Protein AF-A0A8T4V0B9-F1 (afdb_monomer)

Structure (mmCIF, N/CA/C/O backbone):
data_AF-A0A8T4V0B9-F1
#
_entry.id   AF-A0A8T4V0B9-F1
#
loop_
_atom_site.group_PDB
_atom_site.id
_atom_site.type_symbol
_atom_site.label_atom_id
_atom_site.label_alt_id
_atom_site.label_comp_id
_atom_site.label_asym_id
_atom_site.label_entity_id
_atom_site.label_seq_id
_atom_site.pdbx_PDB_ins_code
_atom_site.Cartn_x
_atom_site.Cartn_y
_atom_site.Cartn_z
_atom_site.occupancy
_atom_site.B_iso_or_equiv
_atom_site.auth_seq_id
_atom_site.auth_comp_id
_atom_site.auth_asym_id
_atom_site.auth_atom_id
_atom_site.pdbx_PDB_model_num
ATOM 1 N N . MET A 1 1 ? 8.157 25.987 -4.748 1.00 30.02 1 MET A N 1
ATOM 2 C CA . MET A 1 1 ? 7.831 25.533 -3.379 1.00 30.02 1 MET A CA 1
ATOM 3 C C . MET A 1 1 ? 6.946 24.318 -3.514 1.00 30.02 1 MET A C 1
ATOM 5 O O . MET A 1 1 ? 5.887 24.453 -4.107 1.00 30.02 1 MET A O 1
ATOM 9 N N . THR A 1 2 ? 7.373 23.152 -3.042 1.00 24.55 2 THR A N 1
ATOM 10 C CA . THR A 1 2 ? 6.501 21.973 -3.01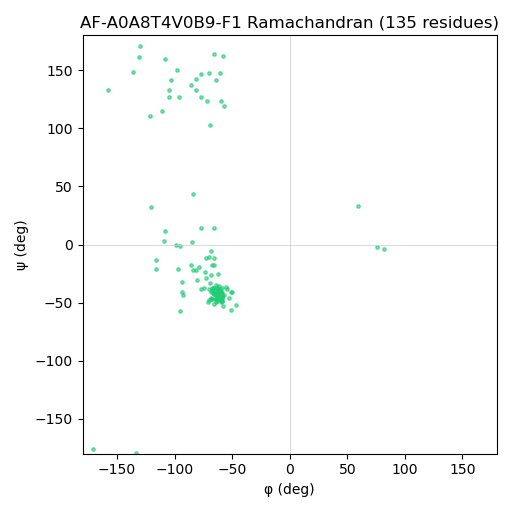1 1.00 24.55 2 THR A CA 1
ATOM 11 C C . THR A 1 2 ? 6.393 21.507 -1.562 1.00 24.55 2 THR A C 1
ATOM 13 O O . THR A 1 2 ? 7.400 21.076 -0.997 1.00 24.55 2 THR A O 1
ATOM 16 N N . PRO A 1 3 ? 5.226 21.652 -0.910 1.00 27.41 3 PRO A N 1
ATOM 17 C CA . PRO A 1 3 ? 4.993 21.006 0.369 1.00 27.41 3 PRO A CA 1
ATOM 18 C C . PRO A 1 3 ? 4.892 19.504 0.086 1.00 27.41 3 PRO A C 1
ATOM 20 O O . PRO A 1 3 ? 3.933 19.024 -0.510 1.00 27.41 3 PRO A O 1
ATOM 23 N N . TRP A 1 4 ? 5.968 18.791 0.403 1.00 45.03 4 TRP A N 1
ATOM 24 C CA . TRP A 1 4 ? 6.064 17.340 0.310 1.00 45.03 4 TRP A CA 1
ATOM 25 C C . TRP A 1 4 ? 5.322 16.710 1.490 1.00 45.03 4 TRP A C 1
ATOM 27 O O . TRP A 1 4 ? 5.659 17.008 2.632 1.00 45.03 4 TRP A O 1
ATOM 37 N N . ILE A 1 5 ? 4.393 15.795 1.217 1.00 40.59 5 ILE A N 1
ATOM 38 C CA . ILE A 1 5 ? 3.874 14.840 2.206 1.00 40.59 5 ILE A CA 1
ATOM 39 C C . ILE A 1 5 ? 4.519 13.477 1.874 1.00 40.59 5 ILE A C 1
ATOM 41 O O . ILE A 1 5 ? 4.589 13.084 0.710 1.00 40.59 5 ILE A O 1
ATOM 45 N N . GLN A 1 6 ? 5.145 12.863 2.885 1.00 49.59 6 GLN A N 1
ATOM 46 C CA . GLN A 1 6 ? 6.055 11.694 2.885 1.00 49.59 6 GLN A CA 1
ATOM 47 C C . GLN A 1 6 ? 5.434 10.405 2.275 1.00 49.59 6 GLN A C 1
ATOM 49 O O . GLN A 1 6 ? 4.225 10.321 2.151 1.00 49.59 6 GLN A O 1
ATOM 54 N N . GLY A 1 7 ? 6.164 9.352 1.866 1.00 57.22 7 GLY A N 1
ATOM 55 C CA . GLY A 1 7 ? 7.481 8.900 2.309 1.00 57.22 7 GLY A CA 1
ATOM 56 C C . GLY A 1 7 ? 8.109 7.775 1.460 1.00 57.22 7 GLY A C 1
ATOM 57 O O . GLY A 1 7 ? 7.631 7.374 0.403 1.00 57.22 7 GLY A O 1
ATOM 58 N N . ASN A 1 8 ? 9.275 7.320 1.920 1.00 58.50 8 ASN A N 1
ATOM 59 C CA . ASN A 1 8 ? 10.102 6.257 1.328 1.00 58.50 8 ASN A CA 1
ATOM 60 C C . ASN A 1 8 ? 9.506 4.847 1.528 1.00 58.50 8 ASN A C 1
ATOM 62 O O . ASN A 1 8 ? 9.968 3.873 0.942 1.00 58.50 8 ASN A O 1
ATOM 66 N N . ASP A 1 9 ? 8.494 4.743 2.378 1.00 65.88 9 ASP A N 1
ATOM 67 C CA . ASP A 1 9 ? 7.820 3.531 2.819 1.00 65.88 9 ASP A CA 1
ATOM 68 C C . ASP A 1 9 ? 6.840 2.962 1.795 1.00 65.88 9 ASP A C 1
ATOM 70 O O . ASP A 1 9 ? 6.812 1.744 1.612 1.00 65.88 9 ASP A O 1
ATOM 74 N N . GLY A 1 10 ? 6.098 3.815 1.084 1.00 71.88 10 GLY A N 1
ATOM 75 C CA . GLY A 1 10 ? 5.181 3.402 0.016 1.00 71.88 10 GLY A CA 1
ATOM 76 C C . GLY A 1 10 ? 5.841 2.482 -1.022 1.00 71.88 10 GLY A C 1
ATOM 77 O O . GLY A 1 10 ? 5.388 1.346 -1.172 1.00 71.88 10 GLY A O 1
ATOM 78 N N . PRO A 1 11 ? 6.953 2.902 -1.663 1.00 74.75 11 PRO A N 1
ATOM 79 C CA . PRO A 1 11 ? 7.692 2.079 -2.620 1.00 74.75 11 PRO A CA 1
ATOM 80 C C . PRO A 1 11 ? 8.077 0.702 -2.075 1.00 74.75 11 PRO A C 1
ATOM 82 O O . PRO A 1 11 ? 7.838 -0.308 -2.728 1.00 74.75 11 PRO A O 1
ATOM 85 N N . GLY A 1 12 ? 8.598 0.630 -0.846 1.00 75.19 12 GLY A N 1
ATOM 86 C CA . GLY A 1 12 ? 9.029 -0.641 -0.260 1.00 75.19 12 GLY A CA 1
ATOM 87 C C . GLY A 1 12 ? 7.872 -1.576 0.098 1.00 75.19 12 GLY A C 1
ATOM 88 O O . GLY A 1 12 ? 7.974 -2.782 -0.114 1.00 75.19 12 GLY A O 1
ATOM 89 N N . ASN A 1 13 ? 6.759 -1.045 0.609 1.00 78.88 13 ASN A N 1
ATOM 90 C CA . ASN A 1 13 ? 5.558 -1.846 0.864 1.00 78.88 13 ASN A CA 1
ATOM 91 C C . ASN A 1 13 ? 4.899 -2.298 -0.447 1.00 78.88 13 ASN A C 1
ATOM 93 O O . ASN A 1 13 ? 4.322 -3.378 -0.507 1.00 78.88 13 ASN A O 1
ATOM 97 N N . TYR A 1 14 ? 4.975 -1.495 -1.504 1.00 81.88 14 TYR A N 1
ATOM 98 C CA . TYR A 1 14 ? 4.340 -1.801 -2.780 1.00 81.88 14 TYR A CA 1
ATOM 99 C C . TYR A 1 14 ? 5.136 -2.778 -3.657 1.00 81.88 14 TYR A C 1
ATOM 101 O O . TYR A 1 14 ? 4.536 -3.577 -4.373 1.00 81.88 14 TYR A O 1
ATOM 109 N N . SER A 1 15 ? 6.467 -2.773 -3.544 1.00 82.62 15 SER A N 1
ATOM 110 C CA . SER A 1 15 ? 7.381 -3.593 -4.358 1.00 82.62 15 SER A CA 1
ATOM 111 C C . SER A 1 15 ? 7.003 -5.081 -4.376 1.00 82.62 15 SER A C 1
ATOM 113 O O . SER A 1 15 ? 6.980 -5.701 -5.430 1.00 82.62 15 SER A O 1
ATOM 115 N N . TYR A 1 16 ? 6.598 -5.650 -3.232 1.00 84.00 16 TYR A N 1
ATOM 116 C CA . TYR A 1 16 ? 6.151 -7.050 -3.155 1.00 84.00 16 TYR A CA 1
ATOM 117 C C . TYR A 1 16 ? 4.958 -7.366 -4.065 1.00 84.00 16 TYR A C 1
ATOM 119 O O . TYR A 1 16 ? 4.891 -8.454 -4.625 1.00 84.00 16 TYR A O 1
ATOM 127 N N . LEU A 1 17 ? 4.004 -6.439 -4.201 1.00 84.62 17 LEU A N 1
ATOM 128 C CA . LEU A 1 17 ? 2.836 -6.633 -5.060 1.00 84.62 17 LEU A CA 1
ATOM 129 C C . LEU A 1 17 ? 3.231 -6.587 -6.529 1.00 84.62 17 LEU A C 1
ATOM 131 O O . LEU A 1 17 ? 2.852 -7.465 -7.300 1.00 84.62 17 LEU A O 1
ATOM 135 N N . ARG A 1 18 ? 3.984 -5.559 -6.922 1.00 85.94 18 ARG A N 1
ATOM 136 C CA . ARG A 1 18 ? 4.362 -5.396 -8.320 1.00 85.94 18 ARG A CA 1
ATOM 137 C C . ARG A 1 18 ? 5.290 -6.531 -8.766 1.00 85.94 18 ARG A C 1
ATOM 139 O O . ARG A 1 18 ? 4.942 -7.184 -9.748 1.00 85.94 18 ARG A O 1
ATOM 146 N N . SER A 1 19 ? 6.377 -6.823 -8.045 1.00 84.25 19 SER A N 1
ATOM 147 C CA . SER A 1 19 ? 7.288 -7.920 -8.412 1.00 84.25 19 SER A CA 1
ATOM 148 C C . SER A 1 19 ? 6.549 -9.260 -8.498 1.00 84.25 19 SER A C 1
ATOM 150 O O . SER A 1 19 ? 6.668 -9.960 -9.497 1.00 84.25 19 SER A O 1
ATOM 152 N N . ALA A 1 20 ? 5.664 -9.585 -7.546 1.00 84.75 20 ALA A N 1
ATOM 153 C CA . ALA A 1 20 ? 4.947 -10.863 -7.574 1.00 84.75 20 ALA A CA 1
ATOM 154 C C . ALA A 1 20 ? 3.936 -10.992 -8.733 1.00 84.75 20 ALA A C 1
ATOM 156 O O . ALA A 1 20 ? 3.807 -12.069 -9.317 1.00 84.75 20 ALA A O 1
ATOM 157 N N . PHE A 1 21 ? 3.189 -9.929 -9.057 1.00 83.94 21 PHE A N 1
ATOM 158 C CA . PHE A 1 21 ? 2.102 -9.996 -10.046 1.00 83.94 21 PHE A CA 1
ATOM 159 C C . PHE A 1 21 ? 2.521 -9.608 -11.466 1.00 83.94 21 PHE A C 1
ATOM 161 O O . PHE A 1 21 ? 1.954 -10.140 -12.422 1.00 83.94 21 PHE A O 1
ATOM 168 N N . ILE A 1 22 ? 3.479 -8.692 -11.611 1.00 85.06 22 ILE A N 1
ATOM 169 C CA . ILE A 1 22 ? 3.959 -8.205 -12.908 1.00 85.06 22 ILE A CA 1
ATOM 170 C C . ILE A 1 22 ? 5.198 -8.987 -13.333 1.00 85.06 22 ILE A C 1
ATOM 172 O O . ILE A 1 22 ? 5.176 -9.629 -14.383 1.00 85.06 22 ILE A O 1
ATOM 176 N N . ASP A 1 23 ? 6.243 -8.976 -12.504 1.00 84.31 23 ASP A N 1
ATOM 177 C CA . ASP A 1 23 ? 7.545 -9.557 -12.858 1.00 84.31 23 ASP A CA 1
ATOM 178 C C . ASP A 1 23 ? 7.604 -11.076 -12.588 1.00 84.31 23 ASP A C 1
ATOM 180 O O . ASP A 1 23 ? 8.339 -11.806 -13.250 1.00 84.31 23 ASP A O 1
ATOM 184 N N . LYS A 1 24 ? 6.730 -11.574 -11.701 1.00 84.25 24 LYS A N 1
ATOM 185 C CA . LYS A 1 24 ? 6.637 -12.966 -11.224 1.00 84.25 24 LYS A CA 1
ATOM 186 C C . LYS A 1 24 ? 7.916 -13.461 -10.545 1.00 84.25 24 LYS A C 1
ATOM 188 O O . LYS A 1 24 ? 8.223 -14.654 -10.592 1.00 84.25 24 LYS A O 1
ATOM 193 N N . ASP A 1 25 ? 8.616 -12.556 -9.876 1.00 84.06 25 ASP A N 1
ATOM 194 C CA . ASP A 1 25 ? 9.813 -12.830 -9.092 1.00 84.06 25 ASP A CA 1
ATOM 195 C C . ASP A 1 25 ? 9.752 -12.139 -7.716 1.00 84.06 25 ASP A C 1
ATOM 197 O O . ASP A 1 25 ? 8.751 -11.525 -7.330 1.00 84.06 25 ASP A O 1
ATOM 201 N N . ILE A 1 26 ? 10.813 -12.323 -6.932 1.00 79.19 26 ILE A N 1
ATOM 202 C CA . ILE A 1 26 ? 11.031 -11.640 -5.649 1.00 79.19 26 ILE A CA 1
ATOM 203 C C . ILE A 1 26 ? 12.343 -10.843 -5.746 1.00 79.19 26 ILE A C 1
ATOM 205 O O . ILE A 1 26 ? 13.075 -10.708 -4.770 1.00 79.19 26 ILE A O 1
ATOM 209 N N . ASP A 1 27 ? 12.667 -10.350 -6.945 1.00 83.19 27 ASP A N 1
ATOM 210 C CA . ASP A 1 27 ? 13.782 -9.432 -7.134 1.00 83.19 27 ASP A CA 1
ATOM 211 C C . ASP A 1 27 ? 13.242 -7.999 -7.130 1.00 83.19 27 ASP A C 1
ATOM 213 O O . ASP A 1 27 ? 12.294 -7.649 -7.831 1.00 83.19 27 ASP A O 1
ATOM 217 N N . PHE A 1 28 ? 13.834 -7.163 -6.283 1.00 83.62 28 PHE A N 1
ATOM 218 C CA . PHE A 1 28 ? 13.459 -5.759 -6.131 1.00 83.62 28 PHE A CA 1
ATOM 219 C C . PHE A 1 28 ? 14.511 -4.814 -6.719 1.00 83.62 28 PHE A C 1
ATOM 221 O O . PHE A 1 28 ? 14.473 -3.604 -6.469 1.00 83.62 28 PHE A O 1
ATOM 228 N N . GLN A 1 29 ? 15.483 -5.335 -7.475 1.00 84.50 29 GLN A N 1
ATOM 229 C CA . GLN A 1 29 ? 16.479 -4.508 -8.148 1.00 84.50 29 GLN A CA 1
ATOM 230 C C . GLN A 1 29 ? 15.814 -3.517 -9.109 1.00 84.50 29 GLN A C 1
ATOM 232 O O . GLN A 1 29 ? 16.096 -2.317 -9.064 1.00 84.50 29 GLN A O 1
ATOM 237 N N . ASN A 1 30 ? 14.899 -4.007 -9.943 1.00 83.19 30 ASN A N 1
ATOM 238 C CA . ASN A 1 30 ? 14.167 -3.210 -10.926 1.00 83.19 30 ASN A CA 1
ATOM 239 C C . ASN A 1 30 ? 13.317 -2.106 -10.269 1.00 83.19 30 ASN A C 1
ATOM 241 O O . ASN A 1 30 ? 13.319 -0.967 -10.733 1.00 83.19 30 ASN A O 1
ATOM 245 N N . GLU A 1 31 ? 12.669 -2.407 -9.142 1.00 81.31 31 GLU A N 1
ATOM 246 C CA . GLU A 1 31 ? 11.947 -1.439 -8.312 1.00 81.31 31 GLU A CA 1
ATOM 247 C C . GLU A 1 31 ? 12.883 -0.334 -7.823 1.00 81.31 31 GLU A C 1
ATOM 249 O O . GLU A 1 31 ? 12.600 0.862 -7.939 1.00 81.31 31 GLU A O 1
ATOM 254 N N . LYS A 1 32 ? 14.044 -0.730 -7.292 1.00 81.69 32 LYS A N 1
ATOM 255 C CA . LYS A 1 32 ? 15.041 0.207 -6.785 1.00 81.69 32 LYS A CA 1
ATOM 256 C C . LYS A 1 32 ? 15.564 1.120 -7.880 1.00 81.69 32 LYS A C 1
ATOM 258 O O . LYS A 1 32 ? 15.706 2.319 -7.641 1.00 81.69 32 LYS A O 1
ATOM 263 N N . GLU A 1 33 ? 15.849 0.580 -9.056 1.00 83.75 33 GLU A N 1
ATOM 264 C CA . GLU A 1 33 ? 16.286 1.356 -10.213 1.00 83.75 33 GLU A CA 1
ATOM 265 C C . GLU A 1 33 ? 15.200 2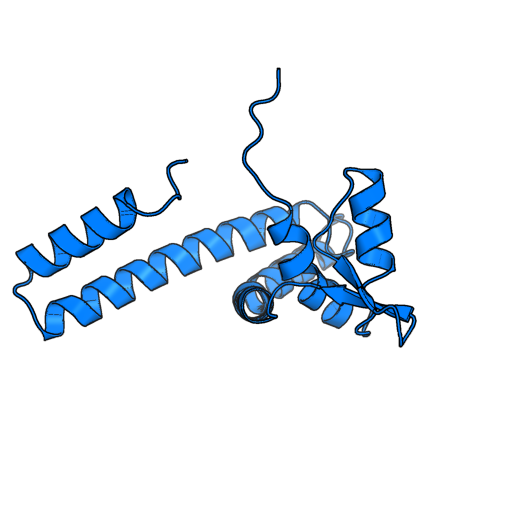.330 -10.674 1.00 83.75 33 GLU A C 1
ATOM 267 O O . GLU A 1 33 ? 15.483 3.523 -10.799 1.00 83.75 33 GLU A O 1
ATOM 272 N N . TYR A 1 34 ? 13.959 1.861 -10.840 1.00 82.81 34 TYR A N 1
ATOM 273 C CA . TYR A 1 34 ? 12.827 2.683 -11.267 1.00 82.81 34 TYR A CA 1
ATOM 274 C C . TYR A 1 34 ? 12.580 3.859 -10.317 1.00 82.81 34 TYR A C 1
ATOM 276 O O . TYR A 1 34 ? 12.570 5.020 -10.734 1.00 82.81 34 TYR A O 1
ATOM 284 N N . TYR A 1 35 ? 12.449 3.592 -9.015 1.00 80.25 35 TYR A N 1
ATOM 285 C CA . TYR A 1 35 ? 12.194 4.656 -8.049 1.00 80.25 35 TYR A CA 1
ATOM 286 C C . TYR A 1 35 ? 13.384 5.609 -7.920 1.00 80.25 35 TYR A C 1
ATOM 288 O O . TYR A 1 35 ? 13.167 6.820 -7.862 1.00 80.25 35 TYR A O 1
ATOM 296 N N . ASN A 1 36 ? 14.628 5.113 -7.973 1.00 82.62 36 ASN A N 1
ATOM 297 C CA . ASN A 1 36 ? 15.828 5.953 -7.901 1.00 82.62 36 ASN A CA 1
ATOM 298 C C . ASN A 1 36 ? 15.961 6.952 -9.060 1.00 82.62 36 ASN A C 1
ATOM 300 O O . ASN A 1 36 ? 16.598 7.988 -8.855 1.00 82.62 36 ASN A O 1
ATOM 304 N N . GLN A 1 37 ? 15.364 6.687 -10.232 1.00 78.62 37 GLN A N 1
ATOM 305 C CA . GLN A 1 37 ? 15.325 7.649 -11.346 1.00 78.62 37 GLN A CA 1
ATOM 306 C C . GLN A 1 37 ? 14.579 8.930 -10.961 1.00 78.62 37 GLN A C 1
ATOM 308 O O . GLN A 1 37 ? 14.969 10.024 -11.362 1.00 78.62 37 GLN A O 1
ATOM 313 N N . THR A 1 38 ? 13.525 8.797 -10.154 1.00 74.19 38 THR A N 1
ATOM 314 C CA . THR A 1 38 ? 12.721 9.934 -9.690 1.00 74.19 38 THR A CA 1
ATOM 315 C C . THR A 1 38 ? 13.227 10.460 -8.347 1.00 74.19 38 THR A C 1
ATOM 317 O O . THR A 1 38 ? 13.334 11.668 -8.136 1.00 74.19 38 THR A O 1
ATOM 320 N N . ARG A 1 39 ? 13.547 9.561 -7.409 1.00 70.38 39 ARG A N 1
ATOM 321 C CA . ARG A 1 39 ? 14.022 9.892 -6.064 1.00 70.38 39 ARG A CA 1
ATOM 322 C C . ARG A 1 39 ? 14.782 8.720 -5.456 1.00 70.38 39 ARG A C 1
ATOM 324 O O . ARG A 1 39 ? 14.267 7.612 -5.403 1.00 70.38 39 ARG A O 1
ATOM 331 N N . LYS A 1 40 ? 15.959 8.980 -4.877 1.00 77.19 40 LYS A N 1
ATOM 332 C CA . LYS A 1 40 ? 16.694 7.947 -4.133 1.00 77.19 40 LYS A CA 1
ATOM 333 C C . LYS A 1 40 ? 15.844 7.367 -2.998 1.00 77.19 40 LYS A C 1
ATOM 335 O O . LYS A 1 40 ? 15.483 8.102 -2.076 1.00 77.19 40 LYS A O 1
ATOM 340 N N . ILE A 1 41 ? 15.583 6.064 -3.055 1.00 77.56 41 ILE A N 1
ATOM 341 C CA . ILE A 1 41 ? 14.880 5.315 -2.015 1.00 77.56 41 ILE A CA 1
ATOM 342 C C . ILE A 1 41 ? 15.860 4.486 -1.180 1.00 77.56 41 ILE A C 1
ATOM 344 O O . ILE A 1 41 ? 16.831 3.924 -1.685 1.00 77.56 41 ILE A O 1
ATOM 348 N N . SER A 1 42 ? 15.607 4.415 0.126 1.00 79.50 42 SER A N 1
ATOM 349 C CA . SER A 1 42 ? 16.340 3.549 1.066 1.00 79.50 42 SER A CA 1
ATOM 350 C C . SER A 1 42 ? 15.501 2.372 1.564 1.00 79.50 42 SER A C 1
ATOM 352 O O . SER A 1 42 ? 15.952 1.597 2.407 1.00 79.50 42 SER A O 1
ATOM 354 N N . SER A 1 43 ? 14.278 2.246 1.046 1.00 77.62 43 SER A N 1
ATOM 355 C CA . SER A 1 43 ? 13.335 1.188 1.386 1.00 77.62 43 SER A CA 1
ATOM 356 C C . SER A 1 43 ? 13.685 -0.172 0.812 1.00 77.62 43 SER A C 1
ATOM 358 O O . SER A 1 43 ? 13.319 -1.179 1.410 1.00 77.62 43 SER A O 1
ATOM 360 N N . ILE A 1 44 ? 14.455 -0.199 -0.274 1.00 82.25 44 ILE A N 1
ATOM 361 C CA . ILE A 1 44 ? 14.969 -1.420 -0.888 1.00 82.25 44 ILE A CA 1
ATOM 362 C C . ILE A 1 44 ? 16.482 -1.474 -0.676 1.00 82.25 44 ILE A C 1
ATOM 364 O O . ILE A 1 44 ? 17.253 -0.627 -1.154 1.00 82.25 44 ILE A O 1
ATOM 368 N N . ARG A 1 45 ? 16.918 -2.472 0.086 1.00 83.31 45 ARG A N 1
ATOM 369 C CA . ARG A 1 45 ? 18.312 -2.687 0.478 1.00 83.31 45 ARG A CA 1
ATOM 370 C C . ARG A 1 45 ? 18.869 -3.892 -0.254 1.00 83.31 45 ARG A C 1
ATOM 372 O O . ARG A 1 45 ? 18.114 -4.697 -0.770 1.00 83.31 45 ARG A O 1
ATOM 379 N N . GLN A 1 46 ? 20.188 -3.959 -0.327 1.00 87.62 46 GLN A N 1
ATOM 380 C CA . GLN A 1 46 ? 20.887 -5.116 -0.863 1.00 87.62 46 GLN A CA 1
ATOM 381 C C . GLN A 1 46 ? 21.475 -5.886 0.312 1.00 87.62 46 GLN A C 1
ATOM 383 O O . GLN A 1 46 ? 22.066 -5.267 1.203 1.00 87.62 46 GLN A O 1
ATOM 388 N N . ASP A 1 47 ? 21.289 -7.199 0.341 1.00 84.75 47 ASP A N 1
ATOM 389 C CA . ASP A 1 47 ? 21.966 -8.051 1.306 1.00 84.75 47 ASP A CA 1
ATOM 390 C C . ASP A 1 47 ? 23.454 -8.146 0.922 1.00 84.75 47 ASP A C 1
ATOM 392 O O . ASP A 1 47 ? 23.774 -8.520 -0.209 1.00 84.75 47 ASP A O 1
ATOM 396 N N . PRO A 1 48 ? 24.389 -7.788 1.818 1.00 83.56 48 PRO A N 1
ATOM 397 C CA . PRO A 1 48 ? 25.816 -7.829 1.514 1.00 83.56 48 PRO A CA 1
ATOM 398 C C . PRO A 1 48 ? 26.371 -9.251 1.330 1.00 83.56 48 PRO A C 1
ATOM 400 O O . PRO A 1 48 ? 27.454 -9.394 0.769 1.00 83.56 48 PRO A O 1
ATOM 403 N N . ASN A 1 49 ? 25.670 -10.288 1.798 1.00 86.94 49 ASN A N 1
ATOM 404 C CA . ASN A 1 49 ? 26.109 -11.680 1.709 1.00 86.94 49 ASN A CA 1
ATOM 405 C C . ASN A 1 49 ? 25.567 -12.383 0.462 1.00 86.94 49 ASN A C 1
ATOM 407 O O . ASN A 1 49 ? 26.296 -13.152 -0.160 1.00 86.94 49 ASN A O 1
ATOM 411 N N . THR A 1 50 ? 24.301 -12.144 0.104 1.00 85.12 50 THR A N 1
ATOM 412 C CA . THR A 1 50 ? 23.664 -12.789 -1.060 1.00 85.12 50 THR A CA 1
ATOM 413 C C . THR A 1 50 ? 23.683 -11.912 -2.310 1.00 85.12 50 THR A C 1
ATOM 415 O O . THR A 1 50 ? 23.576 -12.426 -3.418 1.00 85.12 50 THR A O 1
ATOM 418 N N . GLY A 1 51 ? 23.844 -10.594 -2.158 1.00 85.50 51 GLY A N 1
ATOM 419 C CA . GLY A 1 51 ? 23.751 -9.628 -3.253 1.00 85.50 51 GLY A CA 1
ATOM 420 C C . GLY A 1 51 ? 22.316 -9.339 -3.704 1.00 85.50 51 GLY A C 1
ATOM 421 O O . GLY A 1 51 ? 22.128 -8.478 -4.562 1.00 85.50 51 GLY A O 1
ATOM 422 N N . GLU A 1 52 ? 21.319 -10.005 -3.120 1.00 85.25 52 GLU A N 1
ATOM 423 C CA . GLU A 1 52 ? 19.910 -9.860 -3.480 1.00 85.25 52 GLU A CA 1
ATOM 424 C C . GLU A 1 52 ? 19.317 -8.575 -2.905 1.00 85.25 52 GLU A C 1
ATOM 426 O O . GLU A 1 52 ? 19.676 -8.123 -1.809 1.00 85.25 52 GLU A O 1
ATOM 431 N N . TYR A 1 53 ? 18.382 -7.978 -3.641 1.00 86.06 53 TYR A N 1
ATOM 432 C CA . TYR A 1 53 ? 17.623 -6.841 -3.148 1.00 86.06 53 TYR A CA 1
ATOM 433 C C . TYR A 1 53 ? 16.416 -7.324 -2.352 1.00 86.06 53 TYR A C 1
ATOM 435 O O . TYR A 1 53 ? 15.719 -8.238 -2.768 1.00 86.06 53 TYR A O 1
ATOM 443 N N . TYR A 1 54 ? 16.150 -6.688 -1.215 1.00 83.00 54 TYR A N 1
ATOM 444 C CA . TYR A 1 54 ? 14.979 -6.940 -0.381 1.00 83.00 54 TYR A CA 1
ATOM 445 C C . TYR A 1 54 ? 14.364 -5.624 0.090 1.00 83.00 54 TYR A C 1
ATOM 447 O O . TYR A 1 54 ? 15.054 -4.622 0.317 1.00 83.00 54 TYR A O 1
ATOM 455 N N . SER A 1 55 ? 13.046 -5.619 0.266 1.00 83.75 55 SER A N 1
ATOM 456 C CA . SER A 1 55 ? 12.360 -4.492 0.889 1.00 83.75 55 SER A CA 1
ATOM 457 C C . SER A 1 55 ? 12.465 -4.580 2.412 1.00 83.75 55 SER A C 1
ATOM 459 O O . SER A 1 55 ? 12.210 -5.622 3.012 1.00 83.75 55 SER A O 1
ATOM 461 N N . GLN A 1 56 ? 12.815 -3.466 3.057 1.00 81.94 56 GLN A N 1
ATOM 462 C CA . GLN A 1 56 ? 12.933 -3.376 4.517 1.00 81.94 56 GLN A CA 1
ATOM 463 C C . GLN A 1 56 ? 11.579 -3.446 5.248 1.00 81.94 56 GLN A C 1
ATOM 465 O O . GLN A 1 56 ? 11.554 -3.518 6.476 1.00 81.94 56 GLN A O 1
ATOM 470 N N . TYR A 1 57 ? 10.463 -3.354 4.517 1.00 81.25 57 TYR A N 1
ATOM 471 C CA . TYR A 1 57 ? 9.114 -3.342 5.080 1.00 81.25 57 TYR A CA 1
ATOM 472 C C . TYR A 1 57 ? 8.462 -4.728 5.016 1.00 81.25 57 TYR A C 1
ATOM 474 O O . TYR A 1 57 ? 8.754 -5.502 4.104 1.00 81.25 57 TYR A O 1
ATOM 482 N N . PRO A 1 58 ? 7.564 -5.054 5.963 1.00 79.12 58 PRO A N 1
ATOM 483 C CA . PRO A 1 58 ? 6.823 -6.307 5.928 1.00 79.12 58 PRO A CA 1
ATOM 484 C C . PRO A 1 58 ? 5.790 -6.320 4.791 1.00 79.12 58 PRO A C 1
ATOM 486 O O . PRO A 1 58 ? 5.146 -5.314 4.501 1.00 79.12 58 PRO A O 1
ATOM 489 N N . PHE A 1 59 ? 5.548 -7.501 4.218 1.00 81.12 59 PHE A N 1
ATOM 490 C CA . PHE A 1 59 ? 4.599 -7.715 3.112 1.00 81.12 59 PHE A CA 1
ATOM 491 C C . PHE A 1 59 ? 3.114 -7.522 3.490 1.00 81.12 59 PHE A C 1
ATOM 493 O O . PHE A 1 59 ? 2.233 -7.605 2.634 1.00 81.12 59 PHE A O 1
ATOM 500 N N . GLY A 1 60 ? 2.801 -7.302 4.773 1.00 83.56 60 GLY A N 1
ATOM 501 C CA . GLY A 1 60 ? 1.421 -7.215 5.267 1.00 83.56 60 GLY A CA 1
ATOM 502 C C . GLY A 1 60 ? 0.615 -6.104 4.590 1.00 83.56 60 GLY A C 1
ATOM 503 O O . GLY A 1 60 ? -0.521 -6.328 4.178 1.00 83.56 60 GLY A O 1
ATOM 504 N N . THR A 1 61 ? 1.226 -4.934 4.394 1.00 82.94 61 THR A N 1
ATOM 505 C CA . THR A 1 61 ? 0.608 -3.807 3.678 1.00 82.94 61 THR A CA 1
ATOM 506 C C . THR A 1 61 ? 0.298 -4.176 2.227 1.00 82.94 61 THR A C 1
ATOM 508 O O . THR A 1 61 ? -0.790 -3.896 1.729 1.00 82.94 61 THR A O 1
ATOM 511 N N . SER A 1 62 ? 1.223 -4.876 1.565 1.00 83.81 62 SER A N 1
ATOM 512 C CA . SER A 1 62 ? 1.069 -5.364 0.192 1.00 83.81 62 SER A CA 1
ATOM 513 C C . SER A 1 62 ? -0.124 -6.314 0.083 1.00 83.81 62 SER A C 1
ATOM 515 O O . SER A 1 62 ? -0.941 -6.196 -0.825 1.00 83.81 62 SER A O 1
ATOM 517 N N . LEU A 1 63 ? -0.296 -7.213 1.054 1.00 87.19 63 LEU A N 1
ATOM 518 C CA . LEU A 1 63 ? -1.435 -8.129 1.070 1.00 87.19 63 LEU A CA 1
ATOM 519 C C . LEU A 1 63 ? -2.772 -7.384 1.212 1.00 87.19 63 LEU A C 1
ATOM 521 O O . LEU A 1 63 ? -3.741 -7.719 0.534 1.00 87.19 63 LEU A O 1
ATOM 525 N N 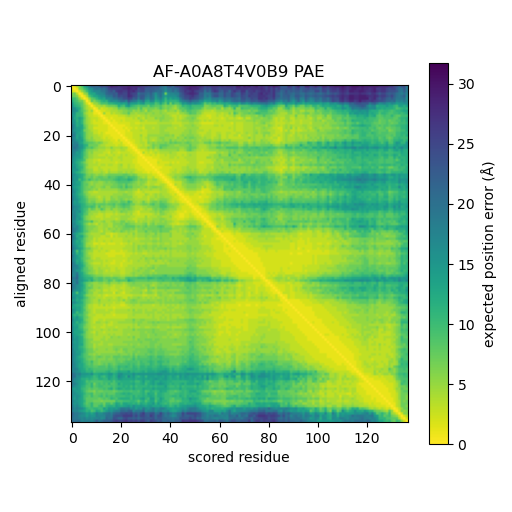. MET A 1 64 ? -2.824 -6.340 2.044 1.00 86.62 64 MET A N 1
ATOM 526 C CA . MET A 1 64 ? -4.027 -5.511 2.197 1.00 86.62 64 MET A CA 1
ATOM 527 C C . MET A 1 64 ? -4.337 -4.672 0.950 1.00 86.62 64 MET A C 1
ATOM 529 O O . MET A 1 64 ? -5.498 -4.331 0.715 1.00 86.62 64 MET A O 1
ATOM 533 N N . TRP A 1 65 ? -3.326 -4.335 0.148 1.00 87.38 65 TRP A N 1
ATOM 534 C CA . TRP A 1 65 ? -3.490 -3.610 -1.114 1.00 87.38 65 TRP A CA 1
ATOM 535 C C . TRP A 1 65 ? -3.794 -4.509 -2.315 1.00 87.38 65 TRP A C 1
ATOM 537 O O . TRP A 1 65 ? -4.322 -4.017 -3.311 1.00 87.38 65 TRP A O 1
ATOM 547 N N . MET A 1 66 ? -3.542 -5.816 -2.218 1.00 89.44 66 MET A N 1
ATOM 548 C CA . MET A 1 66 ? -3.736 -6.792 -3.295 1.00 89.44 66 MET A CA 1
ATOM 549 C C . MET A 1 66 ? -5.080 -6.693 -4.039 1.00 89.44 66 MET A C 1
ATOM 551 O O . MET A 1 66 ? -5.049 -6.603 -5.268 1.00 89.44 66 MET A O 1
ATOM 555 N N . PRO A 1 67 ? -6.259 -6.676 -3.383 1.00 91.06 67 PRO A N 1
ATOM 556 C CA . PRO A 1 67 ? -7.526 -6.612 -4.117 1.00 91.06 67 PRO A CA 1
ATOM 557 C C . PRO 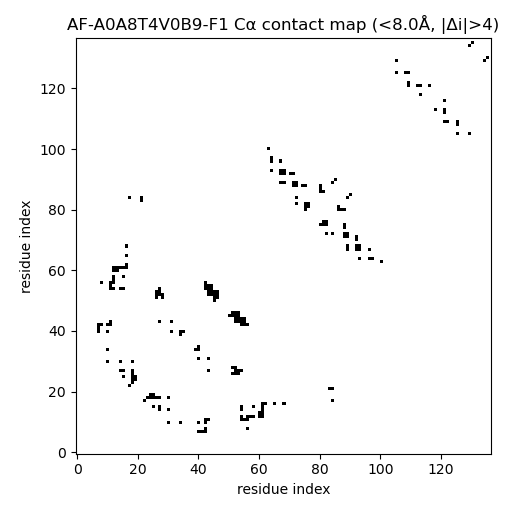A 1 67 ? -7.681 -5.309 -4.916 1.00 91.06 67 PRO A C 1
ATOM 559 O O . PRO A 1 67 ? -8.216 -5.319 -6.023 1.00 91.06 67 PRO A O 1
ATOM 562 N N . TYR A 1 68 ? -7.166 -4.196 -4.392 1.00 90.12 68 TYR A N 1
ATOM 563 C CA . TYR A 1 68 ? -7.211 -2.892 -5.056 1.00 90.12 68 TYR A CA 1
ATOM 564 C C . TYR A 1 68 ? -6.211 -2.814 -6.212 1.00 90.12 68 TYR A C 1
ATOM 566 O O . TYR A 1 68 ? -6.529 -2.270 -7.268 1.00 90.12 68 TYR A O 1
ATOM 574 N N . PHE A 1 69 ? -5.029 -3.412 -6.043 1.00 88.88 69 PHE A N 1
ATOM 575 C CA . PHE A 1 69 ? -4.046 -3.566 -7.109 1.00 88.88 69 PHE A CA 1
ATOM 576 C C . PHE A 1 69 ? -4.614 -4.380 -8.275 1.00 88.88 69 PHE A C 1
ATOM 578 O O . PHE A 1 69 ? -4.502 -3.960 -9.421 1.00 88.88 69 PHE A O 1
ATOM 585 N N . LEU A 1 70 ? -5.278 -5.507 -8.001 1.00 90.25 70 LEU A N 1
ATOM 586 C CA . LEU A 1 70 ? -5.907 -6.319 -9.045 1.00 90.25 70 LEU A CA 1
ATOM 587 C C . LEU A 1 70 ? -7.022 -5.556 -9.768 1.00 90.25 70 LEU A C 1
ATOM 589 O O . LEU A 1 70 ? -7.113 -5.630 -10.992 1.00 90.25 70 LEU A O 1
ATOM 593 N N . ALA A 1 71 ? -7.832 -4.782 -9.040 1.00 90.06 71 ALA A N 1
ATOM 594 C CA . ALA A 1 71 ? -8.843 -3.919 -9.646 1.00 90.06 71 ALA A CA 1
ATOM 595 C C . ALA A 1 71 ? -8.214 -2.855 -10.566 1.00 90.06 71 ALA A C 1
ATOM 597 O O . ALA A 1 71 ? -8.689 -2.658 -11.684 1.00 90.06 71 ALA A O 1
ATOM 598 N N . ALA A 1 72 ? -7.118 -2.219 -10.136 1.00 88.44 72 ALA A N 1
ATOM 599 C CA . ALA A 1 72 ? -6.357 -1.282 -10.964 1.00 88.44 72 ALA A CA 1
ATOM 600 C C . ALA A 1 72 ? -5.740 -1.953 -12.190 1.00 88.44 72 ALA A C 1
ATOM 602 O O . ALA A 1 72 ? -5.769 -1.389 -13.279 1.00 88.44 72 ALA A O 1
ATOM 603 N N . HIS A 1 73 ? -5.199 -3.159 -12.017 1.00 90.31 73 HIS A N 1
ATOM 604 C CA . HIS A 1 73 ? -4.562 -3.917 -13.083 1.00 90.31 73 HIS A CA 1
ATOM 605 C C . HIS A 1 73 ? -5.571 -4.306 -14.162 1.00 90.31 73 HIS A C 1
ATOM 607 O O . HIS A 1 73 ? -5.332 -4.064 -15.341 1.00 90.31 73 HIS A O 1
ATOM 613 N N . LEU A 1 74 ? -6.737 -4.823 -13.761 1.00 91.31 74 LEU A N 1
ATOM 614 C CA . LEU A 1 74 ? -7.838 -5.101 -14.681 1.00 91.31 74 LEU A CA 1
ATOM 615 C C . LEU A 1 74 ? -8.298 -3.826 -15.389 1.00 91.31 74 LEU A C 1
ATOM 617 O O . LEU A 1 74 ? -8.428 -3.824 -16.608 1.00 91.31 74 LEU A O 1
ATOM 621 N N . PHE A 1 75 ? -8.488 -2.728 -14.652 1.00 90.25 75 PHE A N 1
ATOM 622 C CA . PHE A 1 75 ? -8.866 -1.449 -15.250 1.00 90.25 75 PHE A CA 1
ATOM 623 C C . PHE A 1 75 ? -7.837 -0.969 -16.284 1.00 90.25 75 PHE A C 1
ATOM 625 O O . PHE A 1 75 ? -8.222 -0.574 -17.380 1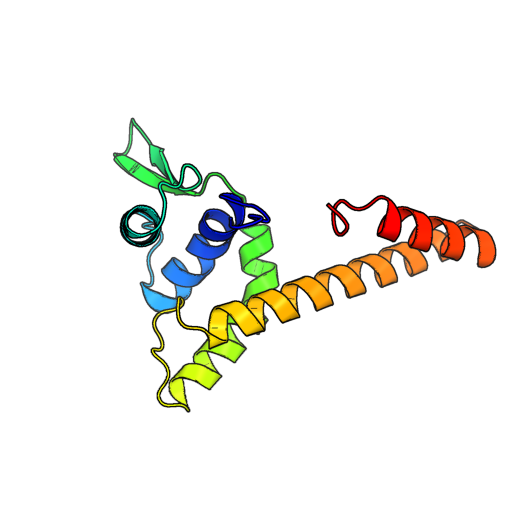.00 90.25 75 PHE A O 1
ATOM 632 N N . ALA A 1 76 ? -6.542 -1.062 -15.975 1.00 89.62 76 ALA A N 1
ATOM 633 C CA . ALA A 1 76 ? -5.465 -0.703 -16.893 1.00 89.62 76 ALA A CA 1
ATOM 634 C C . ALA A 1 76 ? -5.446 -1.592 -18.147 1.00 89.62 76 ALA A C 1
ATOM 636 O O . ALA A 1 76 ? -5.193 -1.085 -19.224 1.00 89.62 76 ALA A O 1
ATOM 637 N N . ILE A 1 77 ? -5.764 -2.887 -18.040 1.00 89.69 77 ILE A N 1
ATOM 638 C CA . ILE A 1 77 ? -5.863 -3.787 -19.206 1.00 89.69 77 ILE A CA 1
ATOM 639 C C . ILE A 1 77 ? -7.029 -3.398 -20.129 1.00 89.69 77 ILE A C 1
ATOM 641 O O . ILE A 1 77 ? -6.917 -3.511 -21.346 1.00 89.69 77 ILE A O 1
ATOM 645 N N . PHE A 1 78 ? -8.159 -2.967 -19.563 1.00 90.12 78 PHE A N 1
ATOM 646 C CA . PHE A 1 78 ? -9.349 -2.580 -20.334 1.00 90.12 78 PHE A CA 1
ATOM 647 C C . PHE A 1 78 ? -9.327 -1.123 -20.822 1.00 90.12 78 PHE A C 1
ATOM 649 O O . PHE A 1 78 ? -10.291 -0.671 -21.438 1.00 90.12 78 PHE A O 1
ATOM 656 N N . THR A 1 79 ? -8.256 -0.381 -20.546 1.00 89.19 79 THR A N 1
ATOM 657 C CA . THR A 1 79 ? -8.084 1.023 -20.934 1.00 89.19 79 THR A CA 1
ATOM 658 C C . THR A 1 79 ? -6.731 1.218 -21.620 1.00 89.19 79 THR A C 1
ATOM 660 O O . THR A 1 79 ? -5.894 0.325 -21.612 1.00 89.19 79 THR A O 1
ATOM 663 N N . ASP A 1 80 ? -6.475 2.392 -22.200 1.00 89.12 80 ASP A N 1
ATOM 664 C CA . ASP A 1 80 ? -5.183 2.700 -22.840 1.00 89.12 80 ASP A CA 1
ATOM 665 C C . ASP A 1 80 ? -4.060 3.033 -21.829 1.00 89.12 80 ASP A C 1
ATOM 667 O O . ASP A 1 80 ? -3.017 3.585 -22.189 1.00 89.12 80 ASP A O 1
ATOM 671 N N . PHE A 1 81 ? -4.254 2.735 -20.539 1.00 87.44 81 PHE A N 1
ATOM 672 C CA . PHE A 1 81 ? -3.248 2.991 -19.512 1.00 87.44 81 PHE A CA 1
ATOM 673 C C . PHE A 1 81 ? -2.183 1.883 -19.477 1.00 87.44 81 PHE A C 1
ATOM 675 O O . PHE A 1 81 ? -2.509 0.701 -19.570 1.00 87.44 81 PHE A O 1
ATOM 682 N N . PRO A 1 82 ? -0.900 2.215 -19.234 1.00 87.00 82 PRO A N 1
ATOM 683 C CA . PRO A 1 82 ? 0.139 1.201 -19.088 1.00 87.00 82 PRO A CA 1
ATOM 684 C C . PRO A 1 82 ? -0.156 0.230 -17.934 1.00 87.00 82 PRO A C 1
ATOM 686 O O . PRO A 1 82 ? -0.271 0.636 -16.776 1.00 87.00 82 PRO A O 1
ATOM 689 N N . SER A 1 83 ? -0.207 -1.072 -18.212 1.00 86.12 83 SER A N 1
ATOM 690 C CA . SER A 1 83 ? -0.429 -2.131 -17.216 1.00 86.12 83 SER A CA 1
ATOM 691 C C . SER A 1 83 ? 0.866 -2.549 -16.493 1.00 86.12 83 SER A C 1
ATOM 693 O O . SER A 1 83 ? 1.138 -3.733 -16.319 1.00 86.12 83 SER A O 1
ATOM 695 N N . ASN A 1 84 ? 1.695 -1.577 -16.102 1.00 81.81 84 ASN A N 1
ATOM 696 C CA . ASN A 1 84 ? 3.055 -1.791 -15.582 1.00 81.81 84 ASN A CA 1
ATOM 697 C C . ASN A 1 84 ? 3.167 -1.768 -14.044 1.00 81.81 84 ASN A C 1
ATOM 699 O O . ASN A 1 84 ? 4.263 -1.913 -13.506 1.00 81.81 84 ASN A O 1
ATOM 703 N N . GLY A 1 85 ? 2.056 -1.545 -13.336 1.00 80.75 85 GLY A N 1
ATOM 704 C CA . GLY A 1 85 ? 2.038 -1.405 -11.879 1.00 80.75 85 GLY A CA 1
ATOM 705 C C . GLY A 1 85 ? 2.409 -0.013 -11.358 1.00 80.75 85 GLY A C 1
ATOM 706 O O . GLY A 1 85 ? 2.306 0.210 -10.159 1.00 80.75 85 GLY A O 1
ATOM 707 N N . TYR A 1 86 ? 2.797 0.938 -12.209 1.00 81.19 86 TYR A N 1
ATOM 708 C CA . TYR A 1 86 ? 3.189 2.292 -11.789 1.00 81.19 86 TYR A CA 1
ATOM 709 C C . TYR A 1 86 ? 2.282 3.401 -12.317 1.00 81.19 86 TYR A C 1
ATOM 711 O O . TYR A 1 86 ? 2.387 4.541 -11.867 1.00 81.19 86 TYR A O 1
ATOM 719 N N . SER A 1 87 ? 1.427 3.097 -13.291 1.00 84.06 87 SER A N 1
ATOM 720 C CA . SER A 1 87 ? 0.540 4.084 -13.899 1.00 84.06 87 SER A CA 1
ATOM 721 C C . SER A 1 87 ? -0.501 4.626 -12.913 1.00 84.06 87 SER A C 1
ATOM 723 O O . SER A 1 87 ? -0.763 4.056 -11.850 1.00 84.06 87 SER A O 1
ATOM 725 N N . GLU A 1 88 ? -1.116 5.749 -13.280 1.00 82.94 88 GLU A N 1
ATOM 726 C CA . GLU A 1 88 ? -2.068 6.473 -12.432 1.00 82.94 88 GLU A CA 1
ATOM 727 C C . GLU A 1 88 ? -3.193 5.604 -11.834 1.00 82.94 88 GLU A C 1
ATOM 729 O O . GLU A 1 88 ? -3.467 5.760 -10.640 1.00 82.94 88 GLU A O 1
ATOM 734 N N . PRO A 1 89 ? -3.810 4.643 -12.562 1.00 86.25 89 PRO A N 1
ATOM 735 C CA . PRO A 1 89 ? -4.851 3.786 -11.994 1.00 86.25 89 PRO A CA 1
ATOM 736 C C . PRO A 1 89 ? -4.422 3.034 -10.728 1.00 86.25 89 PRO A C 1
ATOM 738 O O . PRO A 1 89 ? -5.223 2.885 -9.803 1.00 86.25 89 PRO A O 1
ATOM 741 N N . TYR A 1 90 ? -3.160 2.597 -10.654 1.00 84.75 90 TYR A N 1
ATOM 742 C CA . TYR A 1 90 ? -2.626 1.907 -9.477 1.00 84.75 90 TYR A CA 1
ATOM 743 C C . TYR A 1 90 ? -2.536 2.854 -8.288 1.00 84.75 90 TYR A C 1
ATOM 745 O O . TYR A 1 90 ? -3.012 2.525 -7.203 1.00 84.75 90 TYR A O 1
ATOM 753 N N . VAL A 1 91 ? -2.000 4.058 -8.504 1.00 85.56 91 VAL A N 1
ATOM 754 C CA . VAL A 1 91 ? -1.875 5.081 -7.458 1.00 85.56 91 VAL A CA 1
ATOM 755 C C . VAL A 1 91 ? -3.248 5.436 -6.888 1.00 85.56 91 VAL A C 1
ATOM 757 O O . VAL A 1 91 ? -3.421 5.450 -5.667 1.00 85.56 91 VAL A O 1
ATOM 760 N N . TYR A 1 92 ? -4.247 5.657 -7.747 1.00 85.06 92 TYR A N 1
ATOM 761 C CA . TYR A 1 92 ? -5.604 5.986 -7.310 1.00 85.06 92 TYR A CA 1
ATOM 762 C C . TYR A 1 92 ? -6.261 4.851 -6.525 1.00 85.06 92 TYR A C 1
ATOM 764 O O . TYR A 1 92 ? -6.760 5.079 -5.423 1.00 85.06 92 TYR A O 1
ATOM 772 N N . MET A 1 93 ? -6.236 3.623 -7.046 1.00 86.62 93 MET A N 1
ATOM 773 C CA . MET A 1 93 ? -6.882 2.487 -6.381 1.00 86.62 93 MET A CA 1
ATOM 774 C C . MET A 1 93 ? -6.210 2.123 -5.058 1.00 86.62 93 MET A C 1
ATOM 776 O O . MET A 1 93 ? -6.905 1.809 -4.095 1.00 86.62 93 MET A O 1
ATOM 780 N N . ILE A 1 94 ? -4.881 2.206 -4.968 1.00 86.00 94 ILE A N 1
ATOM 781 C CA . ILE A 1 94 ? -4.152 1.969 -3.713 1.00 86.00 94 ILE A CA 1
ATOM 782 C C . ILE A 1 94 ? -4.454 3.070 -2.695 1.00 86.00 94 ILE A C 1
ATOM 784 O O . ILE A 1 94 ? -4.622 2.782 -1.509 1.00 86.00 94 ILE A O 1
ATOM 788 N N . SER A 1 95 ? -4.581 4.321 -3.143 1.00 85.94 95 SER A N 1
ATOM 789 C CA . SER A 1 95 ? -4.964 5.441 -2.273 1.00 85.94 95 SER A CA 1
ATOM 790 C C . SER A 1 95 ? -6.376 5.251 -1.714 1.00 85.94 95 SER A C 1
ATOM 792 O O . SER A 1 95 ? -6.585 5.351 -0.504 1.00 85.94 95 SER A O 1
ATOM 794 N N . ILE A 1 96 ? -7.335 4.887 -2.572 1.00 87.44 96 ILE A N 1
ATOM 795 C CA . ILE A 1 96 ? -8.707 4.557 -2.163 1.00 87.44 96 ILE A CA 1
ATOM 796 C C . ILE A 1 96 ? -8.701 3.358 -1.212 1.00 87.44 96 ILE A C 1
ATOM 798 O O . ILE A 1 96 ? -9.320 3.413 -0.151 1.00 87.44 96 ILE A O 1
ATOM 802 N N . GLY A 1 97 ? -7.965 2.298 -1.545 1.00 86.94 97 GLY A N 1
ATOM 803 C CA . GLY A 1 97 ? -7.860 1.106 -0.711 1.00 86.94 97 GLY A CA 1
ATOM 804 C C . GLY A 1 97 ? -7.272 1.396 0.664 1.00 86.94 97 GLY A C 1
ATOM 805 O O . GLY A 1 97 ? -7.761 0.881 1.665 1.00 86.94 97 GLY A O 1
ATOM 806 N N . SER A 1 98 ? -6.288 2.289 0.744 1.00 86.50 98 SER A N 1
ATOM 807 C CA . SER A 1 98 ? -5.718 2.752 2.012 1.00 86.50 98 SER A CA 1
ATOM 808 C C . SER A 1 98 ? -6.743 3.512 2.854 1.00 86.50 98 SER A C 1
ATOM 810 O O . SER A 1 98 ? -6.871 3.240 4.048 1.00 86.50 98 SER A O 1
ATOM 812 N N . ALA A 1 99 ? -7.529 4.402 2.239 1.00 87.06 99 ALA A N 1
ATOM 813 C CA . ALA A 1 99 ? -8.601 5.122 2.926 1.00 87.06 99 ALA A CA 1
ATOM 814 C C . ALA A 1 99 ? -9.702 4.173 3.433 1.00 87.06 99 ALA A C 1
ATOM 816 O O . ALA A 1 99 ? -10.140 4.281 4.580 1.00 87.06 99 ALA A O 1
ATOM 817 N N . VAL A 1 100 ? -10.108 3.199 2.611 1.00 89.56 100 VAL A N 1
ATOM 818 C CA . VAL A 1 100 ? -11.092 2.171 2.983 1.00 89.56 100 VAL A CA 1
ATOM 819 C C . VAL A 1 100 ? -10.566 1.304 4.125 1.00 89.56 100 VAL A C 1
ATOM 821 O O . VAL A 1 100 ? -11.273 1.103 5.112 1.00 89.56 100 VAL A O 1
ATOM 824 N N . ASN A 1 101 ? -9.317 0.841 4.045 1.00 87.31 101 ASN A N 1
ATOM 825 C CA . ASN A 1 101 ? -8.687 0.051 5.101 1.00 87.31 101 ASN A CA 1
ATOM 826 C C . ASN A 1 101 ? -8.602 0.844 6.419 1.00 87.31 101 ASN A C 1
ATOM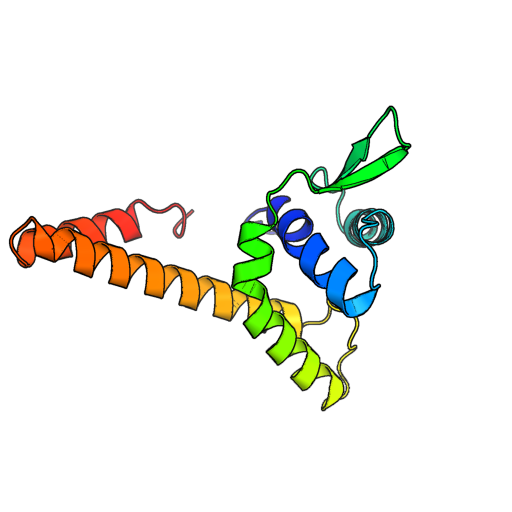 828 O O . ASN A 1 101 ? -8.911 0.298 7.479 1.00 87.31 101 ASN A O 1
ATOM 832 N N . GLY A 1 102 ? -8.268 2.138 6.359 1.00 87.62 102 GLY A N 1
ATOM 833 C CA . GLY A 1 102 ? -8.279 3.032 7.520 1.00 87.62 102 GLY A CA 1
ATOM 834 C C . GLY A 1 102 ? -9.672 3.184 8.140 1.00 87.62 102 GLY A C 1
ATOM 835 O O . GLY A 1 102 ? -9.830 3.087 9.357 1.00 87.62 102 GLY A O 1
ATOM 836 N N . PHE A 1 103 ? -10.708 3.339 7.314 1.00 88.00 103 PHE A N 1
ATOM 837 C CA . PHE A 1 103 ? -12.088 3.417 7.792 1.00 88.00 103 PHE A CA 1
ATOM 838 C C . PHE A 1 103 ? -12.570 2.098 8.418 1.00 88.00 103 PHE A C 1
ATOM 840 O O . PHE A 1 103 ? -13.185 2.102 9.485 1.00 88.00 103 PHE A O 1
ATOM 847 N N . ILE A 1 104 ? -12.243 0.952 7.811 1.00 89.94 104 ILE A N 1
ATOM 848 C CA . ILE A 1 104 ? -12.541 -0.371 8.379 1.00 89.94 104 ILE A CA 1
ATOM 849 C C . ILE A 1 104 ? -11.856 -0.533 9.740 1.00 89.94 104 ILE A C 1
ATOM 851 O O . ILE A 1 104 ? -12.491 -1.001 10.687 1.00 89.94 104 ILE A O 1
ATOM 855 N N . ALA A 1 105 ? -10.597 -0.106 9.873 1.00 89.06 105 ALA A N 1
ATOM 856 C CA . ALA A 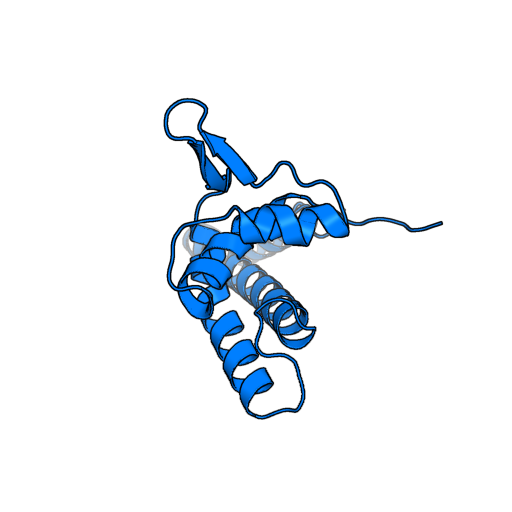1 105 ? -9.880 -0.150 11.144 1.00 89.06 105 ALA A CA 1
ATOM 857 C C . ALA A 1 105 ? -10.606 0.657 12.236 1.00 89.06 105 ALA A C 1
ATOM 859 O O . ALA A 1 105 ? -10.791 0.149 13.343 1.00 89.06 105 ALA A O 1
ATOM 860 N N . LEU A 1 106 ? -11.109 1.856 11.919 1.00 88.19 106 LEU A N 1
ATOM 861 C CA . LEU A 1 106 ? -11.924 2.636 12.857 1.00 88.19 106 LEU A CA 1
ATOM 862 C C . LEU A 1 106 ? -13.207 1.917 13.275 1.00 88.19 106 LEU A C 1
ATOM 864 O O . LEU A 1 106 ? -13.546 1.898 14.459 1.00 88.19 106 LEU A O 1
ATOM 868 N N . LEU A 1 107 ? -13.925 1.311 12.327 1.00 89.31 107 LEU A N 1
ATOM 869 C CA . LEU A 1 107 ? -15.149 0.567 12.633 1.00 89.31 107 LEU A CA 1
ATOM 870 C C . LEU A 1 107 ? -14.867 -0.633 13.545 1.00 89.31 107 LEU A C 1
ATOM 872 O O . LEU A 1 107 ? -15.647 -0.915 14.459 1.00 89.31 107 LEU A O 1
ATOM 876 N N . LEU A 1 108 ? -13.748 -1.327 13.326 1.00 90.25 108 LEU A N 1
ATOM 877 C CA . LEU A 1 108 ? -13.313 -2.433 14.176 1.00 90.25 108 LEU A CA 1
ATOM 878 C C . LEU A 1 108 ? -12.957 -1.955 15.586 1.00 90.25 108 LEU A C 1
ATOM 880 O O . LEU A 1 108 ? -13.384 -2.584 16.555 1.00 90.25 108 LEU A O 1
ATOM 884 N N . ILE A 1 109 ? -12.251 -0.827 15.709 1.00 89.25 109 ILE A N 1
ATOM 885 C CA . ILE A 1 109 ? -11.933 -0.197 16.998 1.00 89.25 109 ILE A CA 1
ATOM 886 C C . ILE A 1 109 ? -13.219 0.169 17.742 1.00 89.25 109 ILE A C 1
ATOM 888 O O . ILE A 1 109 ? -13.391 -0.235 18.892 1.00 89.25 109 ILE A O 1
ATOM 892 N N . LEU A 1 110 ? -14.161 0.843 17.077 1.00 89.56 110 LEU A N 1
ATOM 893 C CA . LEU A 1 110 ? -15.446 1.212 17.669 1.00 89.56 110 LEU A CA 1
ATOM 894 C C . LEU A 1 110 ? -16.216 -0.021 18.148 1.00 89.56 110 LEU A C 1
ATOM 896 O O . LEU A 1 110 ? -16.734 -0.044 19.268 1.00 89.56 110 LEU A O 1
ATOM 900 N N . ARG A 1 111 ? -16.273 -1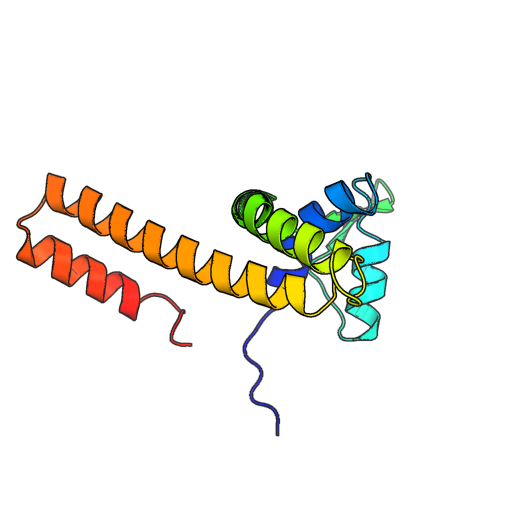.069 17.316 1.00 90.94 111 ARG A N 1
ATOM 901 C CA . ARG A 1 111 ? -16.944 -2.329 17.653 1.00 90.94 111 ARG A CA 1
ATOM 902 C C . ARG A 1 111 ? -16.270 -3.036 18.824 1.00 90.94 111 ARG A C 1
ATOM 904 O O . ARG A 1 111 ? -16.968 -3.634 19.638 1.00 90.94 111 ARG A O 1
ATOM 911 N N . MET A 1 112 ? -14.943 -2.997 18.907 1.00 90.75 112 MET A N 1
ATOM 912 C CA . MET A 1 112 ? -14.193 -3.611 19.997 1.00 90.75 112 MET A CA 1
ATOM 913 C C . MET A 1 112 ? -14.398 -2.847 21.306 1.00 90.75 112 MET A C 1
ATOM 915 O O . MET A 1 112 ? -14.737 -3.462 22.311 1.00 90.75 112 MET A O 1
ATOM 919 N N . LEU A 1 113 ? -14.279 -1.518 21.288 1.00 89.62 113 LEU A N 1
ATOM 920 C CA . LEU A 1 113 ? -14.486 -0.670 22.464 1.00 89.62 113 LEU A CA 1
ATOM 921 C C . LEU A 1 113 ? -15.920 -0.762 22.993 1.00 89.62 113 LEU A C 1
ATOM 923 O O . LEU A 1 113 ? -16.121 -0.848 24.200 1.00 89.62 113 LEU A O 1
ATOM 927 N N . SER A 1 114 ? -16.910 -0.852 22.102 1.00 89.25 114 SER A N 1
ATOM 928 C CA . SER A 1 114 ? -18.322 -0.998 22.485 1.00 89.25 114 SER A CA 1
ATOM 929 C C . SER A 1 114 ? -18.639 -2.322 23.199 1.00 89.25 114 SER A C 1
ATOM 931 O O . SER A 1 114 ? -19.732 -2.465 23.736 1.00 89.25 114 SER A O 1
ATOM 933 N N . LYS A 1 115 ? -17.722 -3.305 23.207 1.00 91.44 115 LYS A N 1
ATOM 934 C CA . LYS A 1 115 ? -17.875 -4.535 24.007 1.00 91.44 115 LYS A CA 1
ATOM 935 C C . LYS A 1 115 ? -17.475 -4.355 25.472 1.00 91.44 115 LYS A C 1
ATOM 937 O O . LYS A 1 115 ? -17.899 -5.154 26.297 1.00 91.44 115 LYS A O 1
ATOM 942 N N . TYR A 1 116 ? -16.650 -3.356 25.775 1.00 91.56 116 TYR A N 1
ATOM 943 C CA . TYR A 1 116 ? -16.061 -3.159 27.103 1.00 91.56 116 TYR A CA 1
ATOM 944 C C . TYR A 1 116 ? -16.507 -1.855 27.772 1.00 91.56 116 TYR A C 1
ATOM 946 O O . TYR A 1 116 ? -16.435 -1.745 28.992 1.00 91.56 116 TYR A O 1
ATOM 954 N N . PHE A 1 117 ? -16.978 -0.879 26.993 1.00 90.62 117 PHE A N 1
ATOM 955 C CA . PHE A 1 117 ? -17.331 0.456 27.468 1.00 90.62 117 PHE A CA 1
ATOM 956 C C . PHE A 1 117 ? -18.709 0.893 26.971 1.00 90.62 117 PHE A C 1
ATOM 958 O O . PHE A 1 117 ? -19.231 0.383 25.978 1.00 90.62 117 PHE A O 1
ATOM 965 N N . GLU A 1 118 ? -19.275 1.897 27.639 1.00 88.25 118 GLU A N 1
ATOM 966 C CA . GLU A 1 118 ? -20.490 2.561 27.179 1.00 88.25 118 GLU A CA 1
ATOM 967 C C . GLU A 1 118 ? -20.298 3.201 25.798 1.00 88.25 118 GLU A C 1
ATOM 969 O O . GLU A 1 118 ? -19.226 3.707 25.453 1.00 88.25 118 GLU A O 1
ATOM 974 N N . LYS A 1 119 ? -21.379 3.233 25.012 1.00 85.88 119 LYS A N 1
ATOM 975 C CA . LYS A 1 119 ? -21.368 3.672 23.608 1.00 85.88 119 LYS A CA 1
ATOM 976 C C . LYS A 1 119 ? -20.773 5.073 23.410 1.00 85.88 119 LYS A C 1
ATOM 978 O O . LYS A 1 119 ? -20.054 5.292 22.439 1.00 85.88 119 LYS A O 1
ATOM 983 N N . ASN A 1 120 ? -21.037 6.003 24.331 1.00 86.19 120 ASN A N 1
ATOM 984 C CA . ASN A 1 120 ? -20.522 7.375 24.258 1.00 86.19 120 ASN A CA 1
ATOM 985 C C . ASN A 1 120 ? -19.001 7.427 24.456 1.00 86.19 120 ASN A C 1
ATOM 987 O O . ASN A 1 120 ? -18.312 8.133 23.722 1.00 86.19 120 ASN A O 1
ATOM 991 N N . VAL A 1 121 ? -18.475 6.639 25.400 1.00 87.25 121 VAL A N 1
ATOM 992 C CA . VAL A 1 121 ? -17.033 6.542 25.671 1.00 87.25 121 VAL A CA 1
ATOM 993 C C . VAL A 1 121 ? -16.325 5.872 24.495 1.00 87.25 121 VAL A C 1
ATOM 995 O O . VAL A 1 121 ? -15.339 6.403 23.996 1.00 87.25 121 VAL A O 1
ATOM 998 N N . ALA A 1 122 ? -16.871 4.767 23.977 1.00 86.50 122 ALA A N 1
ATOM 999 C CA . ALA A 1 122 ? -16.316 4.070 22.817 1.00 86.50 122 ALA A CA 1
ATOM 1000 C C . ALA A 1 122 ? -16.247 4.964 21.562 1.00 86.50 122 ALA A C 1
ATOM 1002 O O . ALA A 1 122 ? -15.252 4.942 20.830 1.00 86.50 122 ALA A O 1
ATOM 1003 N N . LEU A 1 123 ? -17.284 5.774 21.322 1.00 87.38 123 LEU A N 1
ATOM 1004 C CA . LEU A 1 123 ? -17.338 6.702 20.194 1.00 87.38 123 LEU A CA 1
ATOM 1005 C C . LEU A 1 123 ? -16.327 7.840 20.357 1.00 87.38 123 LEU A C 1
ATOM 1007 O O . LEU A 1 123 ? -15.568 8.105 19.425 1.00 87.38 123 LEU A O 1
ATOM 1011 N N . LEU A 1 124 ? -16.259 8.457 21.541 1.00 88.75 124 LEU A N 1
ATOM 1012 C CA . LEU A 1 124 ? -15.298 9.525 21.812 1.00 88.75 124 LEU A CA 1
ATOM 1013 C C . LEU A 1 124 ? -13.856 9.018 21.692 1.00 88.75 124 LEU A C 1
ATOM 1015 O O . LEU A 1 124 ? -13.044 9.659 21.038 1.00 88.75 124 LEU A O 1
ATOM 1019 N N . SER A 1 125 ? -13.549 7.834 22.231 1.00 86.25 125 SER A N 1
ATOM 1020 C CA . SER A 1 125 ? -12.235 7.201 22.080 1.00 86.25 125 SER A CA 1
ATOM 1021 C C . SER A 1 125 ? -11.886 6.912 20.619 1.00 86.25 125 SER A C 1
ATOM 1023 O O . SER A 1 125 ? -10.752 7.144 20.216 1.00 86.25 125 SER A O 1
ATOM 1025 N N . THR A 1 126 ? -12.843 6.455 19.806 1.00 85.88 126 THR A N 1
ATOM 1026 C CA . THR A 1 126 ? -12.605 6.201 18.373 1.00 85.88 126 THR A CA 1
ATOM 1027 C C . THR A 1 126 ? -12.316 7.498 17.614 1.00 85.88 126 THR A C 1
ATOM 1029 O O . THR A 1 126 ? -11.386 7.542 16.811 1.00 85.88 126 THR A O 1
ATOM 1032 N N . ILE A 1 127 ? -13.062 8.572 17.897 1.00 85.75 127 ILE A N 1
ATOM 1033 C CA . ILE A 1 127 ? -12.804 9.903 17.326 1.00 85.75 127 ILE A CA 1
ATOM 1034 C C . ILE A 1 127 ? -11.430 10.412 17.766 1.00 85.75 127 ILE A C 1
ATOM 1036 O O . ILE A 1 127 ? -10.656 10.875 16.933 1.00 85.75 127 ILE A O 1
ATOM 1040 N N . SER A 1 128 ? -11.089 10.273 19.048 1.00 86.12 128 SER A N 1
ATOM 1041 C CA . SER A 1 128 ? -9.768 10.643 19.556 1.00 86.12 128 SER A CA 1
ATOM 1042 C C . SER A 1 128 ? -8.655 9.865 18.862 1.00 86.12 128 SER A C 1
ATOM 1044 O O . SER A 1 128 ? -7.649 10.465 18.518 1.00 86.12 128 SER A O 1
ATOM 1046 N N . ILE A 1 129 ? -8.829 8.565 18.597 1.00 85.25 129 ILE A N 1
ATOM 1047 C CA . ILE A 1 129 ? -7.855 7.762 17.840 1.00 85.25 129 ILE A CA 1
ATOM 1048 C C . ILE A 1 129 ? -7.725 8.268 16.400 1.00 85.25 129 ILE A C 1
ATOM 1050 O O . ILE A 1 129 ? -6.612 8.359 15.894 1.00 85.25 129 ILE A O 1
ATOM 1054 N N . TRP A 1 130 ? -8.829 8.639 15.748 1.00 82.19 130 TRP A N 1
ATOM 1055 C CA . TRP A 1 130 ? -8.784 9.225 14.407 1.00 82.19 130 TRP A CA 1
ATOM 1056 C C . TRP A 1 130 ? -8.000 10.543 14.378 1.00 82.19 130 TRP A C 1
ATOM 1058 O O . TRP A 1 130 ? -7.112 10.702 13.546 1.00 82.19 130 TRP A O 1
ATOM 1068 N N . PHE A 1 131 ? -8.262 11.458 15.316 1.00 80.31 131 PHE A N 1
ATOM 1069 C CA . PHE A 1 131 ? -7.543 12.736 15.411 1.00 80.31 131 PHE A CA 1
ATOM 1070 C C . PHE A 1 131 ? -6.107 12.604 15.931 1.00 80.31 131 PHE A C 1
ATOM 1072 O O . PHE A 1 131 ? -5.261 13.419 15.580 1.00 80.31 131 PHE A O 1
ATOM 1079 N N . ALA A 1 132 ? -5.825 11.598 16.760 1.00 76.75 132 ALA A N 1
ATOM 1080 C CA . ALA A 1 132 ? -4.479 11.293 17.235 1.00 76.75 132 ALA A CA 1
ATOM 1081 C C . ALA A 1 132 ? -3.646 10.541 16.190 1.00 76.75 132 ALA A C 1
ATOM 1083 O O . ALA A 1 132 ? -2.421 10.507 16.298 1.00 76.75 132 ALA A O 1
ATOM 1084 N N . SER A 1 133 ? -4.288 9.918 15.197 1.00 67.12 133 SER A N 1
ATOM 1085 C CA . SER A 1 133 ? -3.572 9.315 14.082 1.00 67.12 133 SER A CA 1
ATOM 1086 C C . SER A 1 133 ? -2.853 10.406 13.292 1.00 67.12 133 SER A C 1
ATOM 1088 O O . SER A 1 133 ? -3.387 11.493 13.066 1.00 67.12 133 SER A O 1
ATOM 1090 N N . SER A 1 134 ? -1.643 10.104 12.829 1.00 59.75 134 SER A N 1
ATOM 1091 C CA . SER A 1 134 ? -0.832 10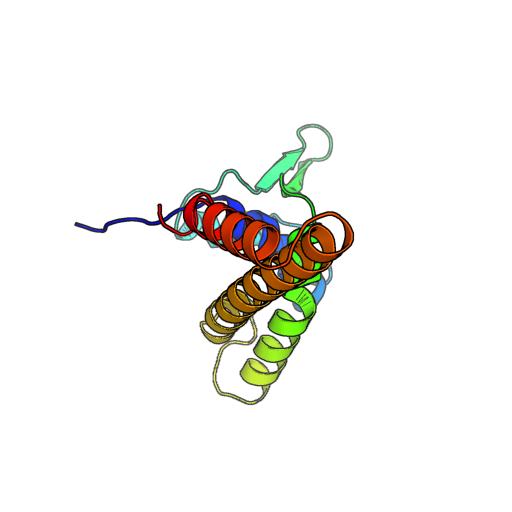.997 11.997 1.00 59.75 134 SER A CA 1
ATOM 1092 C C . SER A 1 134 ? -1.439 11.267 10.612 1.00 59.75 134 SER A C 1
ATOM 1094 O O . SER A 1 134 ? -0.759 11.788 9.748 1.00 59.75 134 SER A O 1
ATOM 1096 N N . LEU A 1 135 ? -2.715 10.943 10.374 1.00 54.75 135 LEU A N 1
ATOM 1097 C CA . LEU A 1 135 ? -3.416 11.233 9.124 1.00 54.75 135 LEU A CA 1
ATOM 1098 C C . LEU A 1 135 ? -3.589 12.748 8.878 1.00 54.75 135 LEU A C 1
ATOM 1100 O O . LEU A 1 135 ? -3.852 13.159 7.753 1.00 54.75 135 LEU A O 1
ATOM 1104 N N . PHE A 1 136 ? -3.443 13.571 9.924 1.00 48.69 136 PHE A N 1
ATOM 1105 C CA . PHE A 1 136 ? -3.498 15.036 9.850 1.00 48.69 136 PHE A CA 1
ATOM 1106 C C . PHE A 1 136 ? -2.127 15.726 9.713 1.00 48.69 136 PHE A C 1
ATOM 1108 O O . PHE A 1 136 ? -2.101 16.957 9.641 1.00 48.69 136 PHE A O 1
ATOM 1115 N N . TYR A 1 137 ? -1.015 14.982 9.698 1.00 39.44 137 TYR A N 1
ATOM 1116 C CA . TYR A 1 137 ? 0.344 15.528 9.573 1.00 39.44 137 TYR A CA 1
ATOM 1117 C C . TYR A 1 137 ? 1.061 14.939 8.359 1.00 39.44 137 TYR A C 1
ATOM 1119 O O . TYR A 1 137 ? 1.531 15.735 7.516 1.00 39.44 137 TYR A O 1
#

Mean predicted aligned error: 7.82 Å

Solvent-accessible surface area (backbone atoms only — not comparable to full-atom values): 7812 Å² total; per-residue (Å²): 138,77,92,80,78,86,69,59,58,58,62,22,26,44,43,62,46,41,23,48,73,73,72,65,44,84,63,41,54,67,56,48,53,58,45,39,75,81,45,84,61,78,25,56,42,66,41,91,86,80,67,47,35,44,52,80,48,65,62,65,60,22,62,73,36,43,69,32,44,51,52,20,45,52,50,20,68,78,42,98,47,65,74,75,72,76,37,67,55,35,57,53,31,41,51,52,42,50,53,50,52,53,51,52,50,49,53,50,49,32,58,56,36,47,75,79,41,58,67,68,59,17,50,51,51,43,52,49,50,59,72,69,36,73,87,85,109

pLDDT: mean 81.24, std 12.73, range [24.55, 91.56]

Radius of gyration: 18.19 Å; Cα contacts (8 Å, |Δi|>4): 123; chains: 1; bounding box: 48×38×50 Å

Foldseek 3Di:
DDPDDDDLQVLLLQQVLLCCPPVVDQACPVSQVVVVVVNHHPQWDADPVPRGIHGPDDNPLVVLCNVLLVVLLVVCVVDVFDSRCPTPSNVVSSVVSVVVVVVVVLVVQLVVVVVPDPNVVSVVVSVVVVVPPPPVD

Nearest PDB structures (foldseek):
  8bx7-assembly1_C  TM=2.467E-01  e=6.374E+00  Bos taurus
  5nj6-assembly1_A  TM=1.630E-01  e=3.735E+00  Homo sapiens

Sequence (137 aa):
MTPWIQGNDGPGNYSYLRSAFIDKDIDFQNEKEYYNQTRKISSIRQDPNTGEYYSQYPFGTSLMWMPYFLAAHLFAIFTDFPSNGYSEPYVYMISIGSAVNGFIALLLILRMLSKYFEKNVALLSTISIWFASSLFY

Secondary structure (DSSP, 8-state):
-------SHHHHHHHHHHIIIII-S---HHHHHHHHHHS--SSEEE-TTT--EEESS-THHHHHHHHHHHHHHHHHHTSSS--SS-SHHHHHHHHHHHHHHHHHHHHHHHHHHTTTS-HHHHHHHHHHHHHHSGGG-